Protein AF-A0AAT9INU2-F1 (afdb_monomer_lite)

Secondary structure (DSSP, 8-state):
--HHHHHHHH---S-HHHHHHHHHHHHHHHHHHHHHHHHHHHHH--S-HHHHHHHHHHHHHHHHHHHHHHHHHHHHHHHHGGG---HHHHHHHHHHHHHHHHHHHHHHHHTTS--S-HHHHHHHHHHHHHHHHHHHHHHHHHHHHHHHHHHHHHTSPPHHHHHHHHHHHT-

pLDDT: mean 75.11, std 10.8, range [40.03, 87.06]

Structure (mmCIF, N/CA/C/O backbone):
data_AF-A0AAT9INU2-F1
#
_entry.id   AF-A0AAT9INU2-F1
#
loop_
_atom_site.group_PDB
_atom_site.id
_atom_site.type_symbol
_atom_site.label_atom_id
_atom_site.label_alt_id
_atom_site.label_comp_id
_atom_site.label_asym_id
_atom_site.label_entity_id
_atom_site.label_seq_id
_atom_site.pdbx_PDB_ins_code
_atom_site.Cartn_x
_atom_site.Cartn_y
_atom_site.Cartn_z
_atom_site.occupancy
_atom_site.B_iso_or_equiv
_atom_site.auth_seq_id
_atom_site.auth_comp_id
_atom_site.auth_asym_id
_atom_site.auth_atom_id
_atom_site.pdbx_PDB_model_num
ATOM 1 N N . MET A 1 1 ? -31.375 -2.899 27.839 1.00 45.22 1 MET A N 1
ATOM 2 C CA . MET A 1 1 ? -30.135 -2.956 27.042 1.00 45.22 1 MET A CA 1
ATOM 3 C C . MET A 1 1 ? -28.969 -3.103 27.989 1.00 45.22 1 MET A C 1
ATOM 5 O O . MET A 1 1 ? -28.742 -2.225 28.812 1.00 45.22 1 MET A O 1
ATOM 9 N N . THR A 1 2 ? -28.317 -4.258 27.966 1.00 42.72 2 THR A N 1
ATOM 10 C CA . THR A 1 2 ? -27.171 -4.527 28.845 1.00 42.72 2 THR A CA 1
ATOM 11 C C . THR A 1 2 ? -25.899 -3.999 28.183 1.00 42.72 2 THR A C 1
ATOM 13 O O . THR A 1 2 ? -25.823 -3.961 26.959 1.00 42.72 2 THR A O 1
ATOM 16 N N . VAL A 1 3 ? -24.888 -3.610 28.964 1.00 51.03 3 VAL A N 1
ATOM 17 C CA . VAL A 1 3 ? -23.588 -3.083 28.480 1.00 51.03 3 VAL A CA 1
ATOM 18 C C . VAL A 1 3 ? -22.959 -3.962 27.375 1.00 51.03 3 VAL A C 1
ATOM 20 O O . VAL A 1 3 ? -22.313 -3.460 26.461 1.00 51.03 3 VAL A O 1
ATOM 23 N N . LYS A 1 4 ? -23.256 -5.271 27.371 1.00 43.00 4 LYS A N 1
ATOM 24 C CA . LYS A 1 4 ? -22.864 -6.225 26.319 1.00 43.00 4 LYS A CA 1
ATOM 25 C C . LYS A 1 4 ? -23.464 -5.949 24.931 1.00 43.00 4 LYS A C 1
ATOM 27 O O . LYS A 1 4 ? -22.824 -6.278 23.936 1.00 43.00 4 LYS A O 1
ATOM 32 N N . GLU A 1 5 ? -24.663 -5.378 24.837 1.00 40.03 5 GLU A N 1
ATOM 33 C CA . GLU A 1 5 ? -25.301 -5.031 23.555 1.00 40.03 5 GLU A CA 1
ATOM 34 C C . GLU A 1 5 ? -24.727 -3.736 22.965 1.00 40.03 5 GLU A C 1
ATOM 36 O O . GLU A 1 5 ? -24.581 -3.630 21.748 1.00 40.03 5 GLU A O 1
ATOM 41 N N . GLN A 1 6 ? -24.305 -2.790 23.814 1.00 41.72 6 GLN A N 1
ATOM 42 C CA . GLN A 1 6 ? -23.546 -1.612 23.376 1.00 41.72 6 GLN A CA 1
ATOM 43 C C . GLN A 1 6 ? -22.148 -1.996 22.871 1.00 41.72 6 GLN A C 1
ATOM 45 O O . GLN A 1 6 ? -21.724 -1.492 21.833 1.00 41.72 6 GLN A O 1
ATOM 50 N N . ASP A 1 7 ? -21.475 -2.956 23.513 1.00 43.12 7 ASP A N 1
ATOM 51 C CA . ASP A 1 7 ? -20.195 -3.496 23.026 1.00 43.12 7 ASP A CA 1
ATOM 52 C C . ASP A 1 7 ? -20.332 -4.270 21.702 1.00 43.12 7 ASP A C 1
ATOM 54 O O . ASP A 1 7 ? -19.410 -4.278 20.878 1.00 43.12 7 ASP A O 1
ATOM 58 N N . ALA A 1 8 ? -21.481 -4.915 21.469 1.00 41.09 8 ALA A N 1
ATOM 59 C CA . ALA A 1 8 ? -21.780 -5.597 20.211 1.00 41.09 8 ALA A CA 1
ATOM 60 C C . ALA A 1 8 ? -22.065 -4.604 19.068 1.00 41.09 8 ALA A C 1
ATOM 62 O O . ALA A 1 8 ? -21.603 -4.822 17.947 1.00 41.09 8 ALA A O 1
ATOM 63 N N . ALA A 1 9 ? -22.743 -3.488 19.357 1.00 40.91 9 ALA A N 1
ATOM 64 C CA . ALA A 1 9 ? -22.966 -2.395 18.407 1.00 40.91 9 ALA A CA 1
ATOM 65 C C . ALA A 1 9 ? -21.696 -1.554 18.138 1.00 40.91 9 ALA A C 1
ATOM 67 O O . ALA A 1 9 ? -21.538 -1.002 17.049 1.00 40.91 9 ALA A O 1
ATOM 68 N N . ALA A 1 10 ? -20.754 -1.496 19.089 1.00 45.41 10 ALA A N 1
ATOM 69 C CA . ALA A 1 10 ? -19.491 -0.759 18.968 1.00 45.41 10 ALA A CA 1
ATOM 70 C C . ALA A 1 10 ? -18.432 -1.454 18.087 1.00 45.41 10 ALA A C 1
ATOM 72 O O . ALA A 1 10 ? -17.472 -0.816 17.640 1.00 45.41 10 ALA A O 1
ATOM 73 N N . ARG A 1 11 ? -18.601 -2.746 17.767 1.00 50.31 11 ARG A N 1
ATOM 74 C CA . ARG A 1 11 ? -17.781 -3.450 16.765 1.00 50.31 11 ARG A CA 1
ATOM 75 C C . ARG A 1 11 ? -18.281 -3.149 15.359 1.00 50.31 11 ARG A C 1
ATOM 77 O O . ARG A 1 11 ? -18.643 -4.049 14.608 1.00 50.31 11 ARG A O 1
ATOM 84 N N . THR A 1 12 ? -18.307 -1.875 14.986 1.00 47.19 12 THR A N 1
ATOM 85 C CA . THR A 1 12 ? -18.601 -1.513 13.603 1.00 47.19 12 THR A CA 1
ATOM 86 C C . THR A 1 12 ? -17.531 -2.134 12.698 1.00 47.19 12 THR A C 1
ATOM 88 O O . THR A 1 12 ? -16.334 -1.841 12.870 1.00 47.19 12 THR A O 1
ATOM 91 N N . PRO A 1 13 ? -17.935 -3.040 11.783 1.00 53.09 13 PRO A N 1
ATOM 92 C CA . PRO A 1 13 ? -17.018 -3.699 10.869 1.00 53.09 13 PRO A CA 1
ATOM 93 C C . PRO A 1 13 ? -16.311 -2.638 10.034 1.00 53.09 13 PRO A C 1
ATOM 95 O O . PRO A 1 13 ? -16.850 -1.553 9.824 1.00 53.09 13 PRO A O 1
ATOM 98 N N . PHE A 1 14 ? -15.098 -2.972 9.593 1.00 60.59 14 PHE A N 1
ATOM 99 C CA . PHE A 1 14 ? -14.223 -2.152 8.756 1.00 60.59 14 PHE A CA 1
ATOM 100 C C . PHE A 1 14 ? -15.032 -1.276 7.783 1.00 60.59 14 PHE A C 1
ATOM 102 O O . PHE A 1 14 ? -15.606 -1.777 6.811 1.00 60.59 14 PHE A O 1
ATOM 109 N N . ALA A 1 15 ? -15.171 0.009 8.122 1.00 68.06 15 ALA A N 1
ATOM 110 C CA . ALA A 1 15 ? -16.125 0.888 7.460 1.00 68.06 15 ALA A CA 1
ATOM 111 C C . ALA A 1 15 ? -15.571 1.319 6.099 1.00 68.06 15 ALA A C 1
ATOM 113 O O . ALA A 1 15 ? -14.358 1.332 5.894 1.00 68.06 15 ALA A O 1
ATOM 114 N N . PHE A 1 16 ? -16.445 1.738 5.180 1.00 69.06 16 PHE A N 1
ATOM 115 C CA . PHE A 1 16 ? -16.039 2.271 3.871 1.00 69.06 16 PHE A CA 1
ATOM 116 C C . PHE A 1 16 ? -14.948 3.349 3.995 1.00 69.06 16 PHE A C 1
ATOM 118 O O . PHE A 1 16 ? -13.981 3.365 3.246 1.00 69.06 16 PHE A O 1
ATOM 125 N N . ILE A 1 17 ? -15.049 4.191 5.024 1.00 74.94 17 ILE A N 1
ATOM 126 C CA . ILE A 1 17 ? -14.071 5.234 5.338 1.00 74.94 17 ILE A CA 1
ATOM 127 C C . ILE A 1 17 ? -12.682 4.657 5.657 1.00 74.94 17 ILE A C 1
ATOM 129 O O . ILE A 1 17 ? -11.679 5.225 5.229 1.00 74.94 17 ILE A O 1
ATOM 133 N N . ASP A 1 18 ? -12.607 3.544 6.390 1.00 75.06 18 ASP A N 1
ATOM 134 C CA . ASP A 1 18 ? -11.332 2.917 6.754 1.00 75.06 18 ASP A CA 1
ATOM 135 C C . ASP A 1 18 ? -10.647 2.309 5.522 1.00 75.06 18 ASP A C 1
ATOM 137 O O . ASP A 1 18 ? -9.424 2.399 5.390 1.00 75.06 18 ASP A O 1
ATOM 141 N N . VAL A 1 19 ? -11.437 1.746 4.597 1.00 78.44 19 VAL A N 1
ATOM 142 C CA . VAL A 1 19 ? -10.956 1.267 3.292 1.00 78.44 19 VAL A CA 1
ATOM 143 C C . VAL A 1 19 ? -10.408 2.434 2.484 1.00 78.44 19 VAL A C 1
ATOM 145 O O . VAL A 1 19 ? -9.276 2.370 2.027 1.00 78.44 19 VAL A O 1
ATOM 148 N N . THR A 1 20 ? -11.157 3.532 2.375 1.00 78.44 20 THR A N 1
ATOM 149 C CA . THR A 1 20 ? -10.740 4.715 1.615 1.00 78.44 20 THR A CA 1
ATOM 150 C C . THR A 1 20 ? -9.438 5.309 2.152 1.00 78.44 20 THR A C 1
ATOM 152 O O . THR A 1 20 ? -8.520 5.585 1.380 1.00 78.44 20 THR A O 1
ATOM 155 N N . VAL A 1 21 ? -9.310 5.454 3.478 1.00 81.94 21 VAL A N 1
ATOM 156 C CA . VAL A 1 21 ? -8.063 5.924 4.103 1.00 81.94 21 VAL A CA 1
ATOM 157 C C . VAL A 1 21 ? -6.919 4.959 3.808 1.00 81.94 21 VAL A C 1
ATOM 159 O O . VAL A 1 21 ? -5.840 5.410 3.429 1.00 81.94 21 VAL A O 1
ATOM 162 N N . HIS A 1 22 ? -7.140 3.651 3.938 1.00 81.56 22 HIS A N 1
ATOM 163 C CA . HIS A 1 22 ? -6.132 2.640 3.622 1.00 81.56 22 HIS A CA 1
ATOM 164 C C . HIS A 1 22 ? -5.692 2.703 2.150 1.00 81.56 22 HIS A C 1
ATOM 166 O O . HIS A 1 22 ? -4.504 2.838 1.885 1.00 81.56 22 HIS A O 1
ATOM 172 N N . THR A 1 23 ? -6.629 2.700 1.202 1.00 81.38 23 THR A N 1
ATOM 173 C CA . THR A 1 23 ? -6.370 2.781 -0.242 1.00 81.38 23 THR A CA 1
ATOM 174 C C . THR A 1 23 ? -5.559 4.032 -0.591 1.00 81.38 23 THR A C 1
ATOM 176 O O . THR A 1 23 ? -4.496 3.920 -1.199 1.00 81.38 23 THR A O 1
ATOM 179 N N . PHE A 1 24 ? -5.981 5.224 -0.156 1.00 82.75 24 PHE A N 1
ATOM 180 C CA . PHE A 1 24 ? -5.250 6.454 -0.485 1.00 82.75 24 PHE A CA 1
ATOM 181 C C . PHE A 1 24 ? -3.877 6.540 0.185 1.00 82.75 24 PHE A C 1
ATOM 183 O O . PHE A 1 24 ? -2.932 7.033 -0.425 1.00 82.75 24 PHE A O 1
ATOM 190 N N . THR A 1 25 ? -3.739 6.056 1.420 1.00 83.81 25 THR A N 1
ATOM 191 C CA . THR A 1 25 ? -2.443 6.076 2.119 1.00 83.81 25 THR A CA 1
ATOM 192 C C . THR A 1 25 ? -1.465 5.070 1.530 1.00 83.81 25 THR A C 1
ATOM 194 O O . THR A 1 25 ? -0.302 5.409 1.325 1.00 83.81 25 THR A O 1
ATOM 197 N N . THR A 1 26 ? -1.925 3.866 1.195 1.00 82.62 26 THR A N 1
ATOM 198 C CA . THR A 1 26 ? -1.105 2.859 0.518 1.00 82.62 26 THR A CA 1
ATOM 199 C C . THR A 1 26 ? -0.671 3.346 -0.861 1.00 82.62 26 THR A C 1
ATOM 201 O O . THR A 1 26 ? 0.515 3.255 -1.174 1.00 82.62 26 THR A O 1
ATOM 204 N N . TRP A 1 27 ? -1.575 3.945 -1.643 1.00 85.06 27 TRP A N 1
ATOM 205 C CA . TRP A 1 27 ? -1.215 4.549 -2.928 1.00 85.06 27 TRP A CA 1
ATOM 206 C C . TRP A 1 27 ? -0.240 5.724 -2.776 1.00 85.06 27 TRP A C 1
ATOM 208 O O . TRP A 1 27 ? 0.741 5.799 -3.512 1.00 85.06 27 TRP A O 1
ATOM 218 N N . GLY A 1 28 ? -0.463 6.615 -1.806 1.00 82.94 28 GLY A N 1
ATOM 219 C CA . GLY A 1 28 ? 0.420 7.755 -1.554 1.00 82.94 28 GLY A CA 1
ATOM 220 C C . GLY A 1 28 ? 1.840 7.330 -1.170 1.00 82.94 28 GLY A C 1
ATOM 221 O O . GLY A 1 28 ? 2.807 7.885 -1.687 1.00 82.94 28 GLY A O 1
ATOM 222 N N . LEU A 1 29 ? 1.979 6.303 -0.325 1.00 84.31 29 LEU A N 1
ATOM 223 C CA . LEU A 1 29 ? 3.283 5.739 0.043 1.00 84.31 29 LEU A CA 1
ATOM 224 C C . LEU A 1 29 ? 3.975 5.068 -1.145 1.00 84.31 29 LEU A C 1
ATOM 226 O O . LEU A 1 29 ? 5.168 5.279 -1.358 1.00 84.31 29 LEU A O 1
ATOM 230 N N . PHE A 1 30 ? 3.222 4.309 -1.941 1.00 82.06 30 PHE A N 1
ATOM 231 C CA . PHE A 1 30 ? 3.748 3.680 -3.148 1.00 82.06 30 PHE A CA 1
ATOM 232 C C . PHE A 1 30 ? 4.220 4.726 -4.165 1.00 82.06 30 PHE A C 1
ATOM 234 O O . PHE A 1 30 ? 5.311 4.619 -4.719 1.00 82.06 30 PHE A O 1
ATOM 241 N N . SER A 1 31 ? 3.429 5.784 -4.348 1.00 83.44 31 SER A N 1
ATOM 242 C CA . SER A 1 31 ? 3.747 6.903 -5.235 1.00 83.44 31 SER A CA 1
ATOM 243 C C . SER A 1 31 ? 4.996 7.648 -4.774 1.00 83.44 31 SER A C 1
ATOM 245 O O . SER A 1 31 ? 5.860 7.946 -5.592 1.00 83.44 31 SER A O 1
ATOM 247 N N . ALA A 1 32 ? 5.139 7.899 -3.470 1.00 83.62 32 ALA A N 1
ATOM 248 C CA . ALA A 1 32 ? 6.339 8.522 -2.917 1.00 83.62 32 ALA A CA 1
ATOM 249 C C . ALA A 1 32 ? 7.590 7.664 -3.165 1.00 83.62 32 ALA A C 1
ATOM 251 O O . ALA A 1 32 ? 8.605 8.184 -3.623 1.00 83.62 32 ALA A O 1
ATOM 252 N N . ALA A 1 33 ? 7.508 6.350 -2.928 1.00 82.88 33 ALA A N 1
ATOM 253 C CA . ALA A 1 33 ? 8.612 5.432 -3.201 1.00 82.88 33 ALA A CA 1
ATOM 254 C C . ALA A 1 33 ? 8.983 5.403 -4.695 1.00 82.88 33 ALA A C 1
ATOM 256 O O . ALA A 1 33 ? 10.164 5.476 -5.036 1.00 82.88 33 ALA A O 1
ATOM 257 N N . ALA A 1 34 ? 7.984 5.366 -5.583 1.00 82.25 34 ALA A N 1
ATOM 258 C CA . ALA A 1 34 ? 8.192 5.395 -7.028 1.00 82.25 34 ALA A CA 1
ATOM 259 C C . ALA A 1 34 ? 8.839 6.709 -7.494 1.00 82.25 34 ALA A C 1
ATOM 261 O O . ALA A 1 34 ? 9.785 6.677 -8.276 1.00 82.25 34 ALA A O 1
ATOM 262 N N . VAL A 1 35 ? 8.376 7.859 -6.993 1.00 82.00 35 VAL A N 1
ATOM 263 C CA . VAL A 1 35 ? 8.944 9.175 -7.329 1.00 82.00 35 VAL A CA 1
ATOM 264 C C . VAL A 1 35 ? 10.388 9.296 -6.846 1.00 82.00 35 VAL A C 1
ATOM 266 O O . VAL A 1 35 ? 11.222 9.804 -7.589 1.00 82.00 35 VAL A O 1
ATOM 269 N N . ILE A 1 36 ? 10.710 8.804 -5.644 1.00 84.50 36 ILE A N 1
ATOM 270 C CA . ILE A 1 36 ? 12.091 8.801 -5.135 1.00 84.50 36 ILE A CA 1
ATOM 271 C C . ILE A 1 36 ? 12.989 7.959 -6.046 1.00 84.50 36 ILE A C 1
ATOM 273 O O . ILE A 1 36 ? 14.039 8.437 -6.468 1.00 84.50 36 ILE A O 1
ATOM 277 N N . TYR A 1 37 ? 12.568 6.736 -6.382 1.00 81.62 37 TYR A N 1
ATOM 278 C CA . TYR A 1 37 ? 13.337 5.849 -7.256 1.00 81.62 37 TYR A CA 1
ATOM 279 C C . TYR A 1 37 ? 13.578 6.476 -8.637 1.00 81.62 37 TYR A C 1
ATOM 281 O O . TYR A 1 37 ? 14.723 6.614 -9.064 1.00 81.62 37 TYR A O 1
ATOM 289 N N . TRP A 1 38 ? 12.514 6.932 -9.303 1.00 81.56 38 TRP A N 1
ATOM 290 C CA . TRP A 1 38 ? 12.622 7.551 -10.624 1.00 81.56 38 TRP A CA 1
ATOM 291 C C . TRP A 1 38 ? 13.369 8.887 -10.598 1.00 81.56 38 TRP A C 1
ATOM 293 O O . TRP A 1 38 ? 14.039 9.217 -11.570 1.00 81.56 38 TRP A O 1
ATOM 303 N N . GLY A 1 39 ? 13.303 9.643 -9.500 1.00 79.81 39 GLY A N 1
ATOM 304 C CA . GLY A 1 39 ? 14.084 10.867 -9.319 1.00 79.81 39 GLY A CA 1
ATOM 305 C C . GLY A 1 39 ? 15.589 10.603 -9.240 1.00 79.81 39 GLY A C 1
ATOM 306 O O . GLY A 1 39 ? 16.375 11.347 -9.828 1.00 79.81 39 GLY A O 1
ATOM 307 N N . VAL A 1 40 ? 15.996 9.520 -8.569 1.00 83.00 40 VAL A N 1
ATOM 308 C CA . VAL A 1 40 ? 17.399 9.071 -8.546 1.00 83.00 40 VAL A CA 1
ATOM 309 C C . VAL A 1 40 ? 17.835 8.603 -9.934 1.00 83.00 40 VAL A C 1
ATOM 311 O O . VAL A 1 40 ? 18.889 9.022 -10.403 1.00 83.00 40 VAL A O 1
ATOM 314 N N . GLU A 1 41 ? 17.006 7.814 -10.617 1.00 78.50 41 GLU A N 1
ATOM 315 C CA . GLU A 1 41 ? 17.301 7.298 -11.961 1.00 78.50 41 GLU A CA 1
ATOM 316 C C . GLU A 1 41 ? 17.400 8.419 -13.014 1.00 78.50 41 GLU A C 1
ATOM 318 O O . GLU A 1 41 ? 18.299 8.438 -13.849 1.00 78.50 41 GLU A O 1
ATOM 323 N N . LEU A 1 42 ? 16.523 9.425 -12.942 1.00 78.56 42 LEU A N 1
ATOM 324 C CA . LEU A 1 42 ? 16.610 10.632 -13.774 1.00 78.56 42 LEU A CA 1
ATOM 325 C C . LEU A 1 42 ? 17.909 11.410 -13.538 1.00 78.56 42 LEU A C 1
ATOM 327 O O . LEU A 1 42 ? 18.416 12.042 -14.458 1.00 78.56 42 LEU A O 1
ATOM 331 N N . SER A 1 43 ? 18.427 11.381 -12.309 1.00 78.62 43 SER A N 1
ATOM 332 C CA . SER A 1 43 ? 19.657 12.087 -11.935 1.00 78.62 43 SER A CA 1
ATOM 333 C C . SER A 1 43 ? 20.923 11.331 -12.350 1.00 78.62 43 SER A C 1
ATOM 335 O O . SER A 1 43 ? 21.990 11.938 -12.428 1.00 78.62 43 SER A O 1
ATOM 337 N N . SER A 1 44 ? 20.826 10.019 -12.589 1.00 77.81 44 SER A N 1
ATOM 338 C CA . SER A 1 44 ? 21.951 9.163 -12.980 1.00 77.81 44 SER A CA 1
ATOM 339 C C . SER A 1 44 ? 22.073 8.967 -14.495 1.00 77.81 44 SER A C 1
ATOM 341 O O . SER A 1 44 ? 23.160 8.639 -14.974 1.00 77.81 44 SER A O 1
ATOM 343 N N . GLN A 1 45 ? 20.996 9.169 -15.261 1.00 72.25 45 GLN A N 1
ATOM 344 C CA . GLN A 1 45 ? 20.998 8.970 -16.710 1.00 72.25 45 GLN A CA 1
ATOM 345 C C . GLN A 1 45 ? 21.472 10.203 -17.495 1.00 72.25 45 GLN A C 1
ATOM 347 O O . GLN A 1 45 ? 21.102 11.339 -17.217 1.00 72.25 45 GLN A O 1
ATOM 352 N N . SER A 1 46 ? 22.246 9.958 -18.555 1.00 63.56 46 SER A N 1
ATOM 353 C CA . SER A 1 46 ? 22.676 10.953 -19.553 1.00 63.56 46 SER A CA 1
ATOM 354 C C . SER A 1 46 ? 21.767 11.016 -20.795 1.00 63.56 46 SER A C 1
ATOM 356 O O . SER A 1 46 ? 22.045 11.764 -21.733 1.00 63.56 46 SER A O 1
ATOM 358 N N . GLY A 1 47 ? 20.694 10.217 -20.824 1.00 64.06 47 GLY A N 1
ATOM 359 C CA . GLY A 1 47 ? 19.735 10.126 -21.928 1.00 64.06 47 GLY A CA 1
ATOM 360 C C . GLY A 1 47 ? 18.586 11.145 -21.856 1.00 64.06 47 GLY A C 1
ATOM 361 O O . GLY A 1 47 ? 18.443 11.871 -20.872 1.00 64.06 47 GLY A O 1
ATOM 362 N N . PRO A 1 48 ? 17.739 11.219 -22.900 1.00 64.19 48 PRO A N 1
ATOM 363 C CA . PRO A 1 48 ? 16.634 12.170 -22.950 1.00 64.19 48 PRO A CA 1
ATOM 364 C C . PRO A 1 48 ? 15.568 11.866 -21.876 1.00 64.19 48 PRO A C 1
ATOM 366 O O . PRO A 1 48 ? 15.062 10.744 -21.809 1.00 64.19 48 PRO A O 1
ATOM 369 N N . PRO A 1 49 ? 15.147 12.866 -21.077 1.00 73.75 49 PRO A N 1
ATOM 370 C CA . PRO A 1 49 ? 14.303 12.662 -19.893 1.00 73.75 49 PRO A CA 1
ATOM 371 C C . PRO A 1 49 ? 12.864 12.217 -20.206 1.00 73.75 49 PRO A C 1
ATOM 373 O O . PRO A 1 49 ? 12.144 11.776 -19.312 1.00 73.75 49 PRO A O 1
ATOM 376 N N . SER A 1 50 ? 12.416 12.320 -21.461 1.00 77.12 50 SER A N 1
ATOM 377 C CA . SER A 1 50 ? 11.025 12.074 -21.864 1.00 77.12 50 SER A CA 1
ATOM 378 C C . SER A 1 50 ? 10.564 10.629 -21.646 1.00 77.12 50 SER A C 1
ATOM 380 O O . SER A 1 50 ? 9.431 10.414 -21.216 1.00 77.12 50 SER A O 1
ATOM 382 N N . LEU A 1 51 ? 11.428 9.640 -21.892 1.00 73.75 51 LEU A N 1
ATOM 383 C CA . LEU A 1 51 ? 11.094 8.223 -21.712 1.00 73.75 51 LEU A CA 1
ATOM 384 C C . LEU A 1 51 ? 10.965 7.867 -20.225 1.00 73.75 51 LEU A C 1
ATOM 386 O O . LEU A 1 51 ? 10.002 7.224 -19.815 1.00 73.75 51 LEU A O 1
ATOM 390 N N . THR A 1 52 ? 11.873 8.369 -19.395 1.00 73.19 52 THR A N 1
ATOM 391 C CA . THR A 1 52 ? 11.863 8.157 -17.943 1.00 73.19 52 THR A CA 1
ATOM 392 C C . THR A 1 52 ? 10.664 8.848 -17.276 1.00 73.19 52 THR A C 1
ATOM 394 O O . THR A 1 52 ? 9.998 8.272 -16.411 1.00 73.19 52 THR A O 1
ATOM 397 N N . VAL A 1 53 ? 10.297 10.052 -17.733 1.00 77.25 53 VAL A N 1
ATOM 398 C CA . VAL A 1 53 ? 9.065 10.745 -17.304 1.00 77.25 53 VAL A CA 1
ATOM 399 C C . VAL A 1 53 ? 7.802 9.978 -17.724 1.00 77.25 53 VAL A C 1
ATOM 401 O O . VAL A 1 53 ? 6.845 9.880 -16.952 1.00 77.25 53 VAL A O 1
ATOM 404 N N . PHE A 1 54 ? 7.789 9.378 -18.916 1.00 77.62 54 PHE A N 1
ATOM 405 C CA . PHE A 1 54 ? 6.672 8.546 -19.363 1.00 77.62 54 PHE A CA 1
ATOM 406 C C . PHE A 1 54 ? 6.520 7.272 -18.513 1.00 77.62 54 PHE A C 1
ATOM 408 O O . PHE A 1 54 ? 5.424 6.988 -18.024 1.00 77.62 54 PHE A O 1
ATOM 415 N N . ILE A 1 55 ? 7.610 6.536 -18.269 1.00 75.81 55 ILE A N 1
ATOM 416 C CA . ILE A 1 55 ? 7.574 5.294 -17.478 1.00 75.81 55 ILE A CA 1
ATOM 417 C C . ILE A 1 55 ? 7.214 5.580 -16.012 1.00 75.81 55 ILE A C 1
ATOM 419 O O . ILE A 1 55 ? 6.402 4.859 -15.424 1.00 75.81 55 ILE A O 1
ATOM 423 N N . SER A 1 56 ? 7.743 6.653 -15.419 1.00 75.81 56 SER A N 1
ATOM 424 C CA . SER A 1 56 ? 7.373 7.063 -14.055 1.00 75.81 56 SER A CA 1
ATOM 425 C C . SER A 1 56 ? 5.886 7.419 -13.943 1.00 75.81 56 SER A C 1
ATOM 427 O O . SER A 1 56 ? 5.211 6.952 -13.024 1.00 75.81 56 SER A O 1
ATOM 429 N N . SER A 1 57 ? 5.334 8.138 -14.924 1.00 76.56 57 SER A N 1
ATOM 430 C CA . SER A 1 57 ? 3.896 8.443 -14.988 1.00 76.56 57 SER A CA 1
ATOM 431 C C . SER A 1 57 ? 3.046 7.175 -15.118 1.00 76.56 57 SER A C 1
ATOM 433 O O . SER A 1 57 ? 2.058 7.006 -14.399 1.00 76.56 57 SER A O 1
ATOM 435 N N . LEU A 1 58 ? 3.458 6.237 -15.977 1.00 77.00 58 LEU A N 1
ATOM 436 C CA . LEU A 1 58 ? 2.792 4.943 -16.134 1.00 77.00 58 LEU A CA 1
ATOM 437 C C . LEU A 1 58 ? 2.840 4.118 -14.837 1.00 77.00 58 LEU A C 1
ATOM 439 O O . LEU A 1 58 ? 1.849 3.483 -14.472 1.00 77.00 58 LEU A O 1
ATOM 443 N N . THR A 1 59 ? 3.951 4.176 -14.098 1.00 77.81 59 THR A N 1
ATOM 444 C CA . THR A 1 59 ? 4.112 3.510 -12.792 1.00 77.81 59 THR A CA 1
ATOM 445 C C . THR A 1 59 ? 3.109 4.052 -11.766 1.00 77.81 59 THR A C 1
ATOM 447 O O . T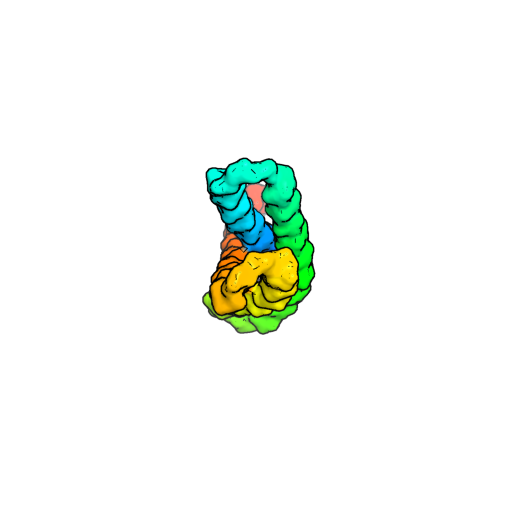HR A 1 59 ? 2.483 3.292 -11.025 1.00 77.81 59 THR A O 1
ATOM 450 N N . LEU A 1 60 ? 2.883 5.369 -11.749 1.00 79.25 60 LEU A N 1
ATOM 451 C CA . LEU A 1 60 ? 1.907 5.996 -10.852 1.00 79.25 60 LEU A CA 1
ATOM 452 C C . LEU A 1 60 ? 0.467 5.588 -11.190 1.00 79.25 60 LEU A C 1
ATOM 454 O O . LEU A 1 60 ? -0.293 5.227 -10.289 1.00 79.25 60 LEU A O 1
ATOM 458 N N . VAL A 1 61 ? 0.103 5.579 -12.474 1.00 77.75 61 VAL A N 1
ATOM 459 C CA . VAL A 1 61 ? -1.247 5.193 -12.925 1.00 77.75 61 VAL A CA 1
ATOM 460 C C . VAL A 1 61 ? -1.522 3.712 -12.664 1.00 77.75 61 VAL A C 1
ATOM 462 O O . VAL A 1 61 ? -2.578 3.357 -12.139 1.00 77.75 61 VAL A O 1
ATOM 465 N N . THR A 1 62 ? -0.564 2.841 -12.981 1.00 73.44 62 THR A N 1
ATOM 466 C CA . THR A 1 62 ? -0.687 1.399 -12.726 1.00 73.44 62 THR A CA 1
ATOM 467 C C . THR A 1 62 ? -0.781 1.109 -11.231 1.00 73.44 62 THR A C 1
ATOM 469 O O . THR A 1 62 ? -1.674 0.371 -10.823 1.00 73.44 62 THR A O 1
ATOM 472 N N . SER A 1 63 ? 0.033 1.754 -10.387 1.00 77.31 63 SER A N 1
ATOM 473 C CA . SER A 1 63 ? -0.086 1.601 -8.930 1.00 77.31 63 SER A CA 1
ATOM 474 C C . SER A 1 63 ? -1.456 2.031 -8.395 1.00 77.31 63 SER A C 1
ATOM 476 O O . SER A 1 63 ? -2.024 1.338 -7.551 1.00 77.31 63 SER A O 1
ATOM 478 N N . LEU A 1 64 ? -2.037 3.115 -8.924 1.00 75.94 64 LEU A N 1
ATOM 479 C CA . LEU A 1 64 ? -3.383 3.552 -8.557 1.00 75.94 64 LEU A CA 1
ATOM 480 C C . LEU A 1 64 ? -4.427 2.491 -8.919 1.00 75.94 64 LEU A C 1
ATOM 482 O O . LEU A 1 64 ? -5.240 2.122 -8.072 1.00 75.94 64 LEU A O 1
ATOM 486 N N . ALA A 1 65 ? -4.381 1.972 -10.148 1.00 75.88 65 ALA A N 1
ATOM 487 C CA . ALA A 1 65 ? -5.301 0.934 -10.609 1.00 75.88 65 ALA A CA 1
ATOM 488 C C . ALA A 1 65 ? -5.219 -0.328 -9.733 1.00 75.88 65 ALA A C 1
ATOM 490 O O . ALA A 1 65 ? -6.243 -0.893 -9.350 1.00 75.88 65 ALA A O 1
ATOM 491 N N . LEU A 1 66 ? -4.009 -0.733 -9.347 1.00 71.69 66 LEU A N 1
ATOM 492 C CA . LEU A 1 66 ? -3.779 -1.910 -8.510 1.00 71.69 66 LEU A CA 1
ATOM 493 C C . LEU A 1 66 ? -4.301 -1.731 -7.088 1.00 71.69 66 LEU A C 1
ATOM 495 O O . LEU A 1 66 ? -4.924 -2.642 -6.547 1.00 71.69 66 LEU A O 1
ATOM 499 N N . VAL A 1 67 ? -4.100 -0.558 -6.488 1.00 79.38 67 VAL A N 1
ATOM 500 C CA . VAL A 1 67 ? -4.620 -0.271 -5.145 1.00 79.38 67 VAL A CA 1
ATOM 501 C C . VAL A 1 67 ? -6.155 -0.192 -5.167 1.00 79.38 67 VAL A C 1
ATOM 503 O O . VAL A 1 67 ? -6.809 -0.629 -4.218 1.00 79.38 67 VAL A O 1
ATOM 506 N N . TRP A 1 68 ? -6.746 0.282 -6.269 1.00 76.19 68 TRP A N 1
ATOM 507 C CA . TRP A 1 68 ? -8.195 0.248 -6.489 1.00 76.19 68 TRP A CA 1
ATOM 508 C C . TRP A 1 68 ? -8.745 -1.178 -6.595 1.00 76.19 68 TRP A C 1
ATOM 510 O O . TRP A 1 68 ? -9.720 -1.501 -5.918 1.00 76.19 68 TRP A O 1
ATOM 520 N N . VAL A 1 69 ? -8.103 -2.058 -7.367 1.00 77.88 69 VAL A N 1
ATOM 521 C CA . VAL A 1 69 ? -8.485 -3.484 -7.453 1.00 77.88 69 VAL A CA 1
ATOM 522 C C . VAL A 1 69 ? -8.201 -4.228 -6.139 1.00 77.88 69 VAL A C 1
ATOM 524 O O . VAL A 1 69 ? -8.914 -5.164 -5.780 1.00 77.88 69 VAL A O 1
ATOM 527 N N . GLY A 1 70 ? -7.204 -3.782 -5.374 1.00 74.25 70 GLY A N 1
ATOM 528 C CA . GLY A 1 70 ? -6.898 -4.278 -4.032 1.00 74.25 70 GLY A CA 1
ATOM 529 C C . GLY A 1 70 ? -7.898 -3.839 -2.957 1.00 74.25 70 GLY A C 1
ATOM 530 O O . GLY A 1 70 ? -7.973 -4.466 -1.902 1.00 74.25 70 GLY A O 1
ATOM 531 N N . SER A 1 71 ? -8.702 -2.803 -3.210 1.00 80.19 71 SER A N 1
ATOM 532 C CA . SER A 1 71 ? -9.663 -2.253 -2.245 1.00 80.19 71 SER A CA 1
ATOM 533 C C . SER A 1 71 ? -10.755 -3.261 -1.823 1.00 80.19 71 SER A C 1
ATOM 535 O O . SER A 1 71 ? -10.944 -3.457 -0.617 1.00 80.19 71 SER A O 1
ATOM 537 N N . PRO A 1 72 ? -11.402 -4.011 -2.743 1.00 80.56 72 PRO A N 1
ATOM 538 C CA . PRO A 1 72 ? -12.287 -5.123 -2.384 1.00 80.56 72 PRO A CA 1
ATOM 539 C C . PRO A 1 72 ? -11.617 -6.206 -1.523 1.00 80.56 72 PRO A C 1
ATOM 541 O O . PRO A 1 72 ? -12.218 -6.690 -0.562 1.00 80.56 72 PRO A O 1
ATOM 544 N N . LEU A 1 73 ? -10.366 -6.568 -1.833 1.00 81.12 73 LEU A N 1
ATOM 545 C CA . LEU A 1 73 ? -9.595 -7.564 -1.074 1.00 81.12 73 LEU A CA 1
ATOM 546 C C . LEU A 1 73 ? -9.289 -7.067 0.344 1.00 81.12 73 LEU A C 1
ATOM 548 O O . LEU A 1 73 ? -9.485 -7.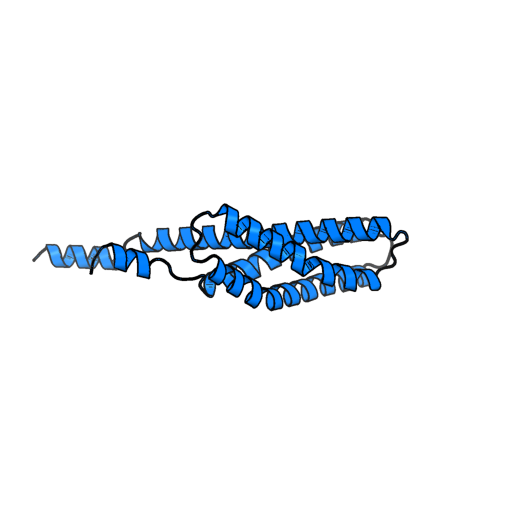797 1.317 1.00 81.12 73 LEU A O 1
ATOM 552 N N . ALA A 1 74 ? -8.871 -5.807 0.471 1.00 80.00 74 ALA A N 1
ATOM 553 C CA . ALA A 1 74 ? -8.648 -5.138 1.748 1.00 80.00 74 ALA A CA 1
ATOM 554 C C . ALA A 1 74 ? -9.930 -5.068 2.593 1.00 80.00 74 ALA A C 1
ATOM 556 O O . ALA A 1 74 ? -9.893 -5.287 3.808 1.00 80.00 74 ALA A O 1
ATOM 557 N N . TRP A 1 75 ? -11.073 -4.802 1.958 1.00 81.69 75 TRP A N 1
ATOM 558 C CA . TRP A 1 75 ? -12.371 -4.804 2.626 1.00 81.69 75 TRP A CA 1
ATOM 559 C C . TRP A 1 75 ? -12.752 -6.197 3.144 1.00 81.69 75 TRP A C 1
ATOM 561 O O . TRP A 1 75 ? -13.105 -6.343 4.319 1.00 81.69 75 TRP A O 1
ATOM 571 N N . LEU A 1 76 ? -12.614 -7.229 2.306 1.00 84.44 76 LEU A N 1
ATOM 572 C CA . LEU A 1 76 ? -12.915 -8.614 2.675 1.00 84.44 76 LEU A CA 1
ATOM 573 C C . LEU A 1 76 ? -12.010 -9.100 3.816 1.00 84.44 76 LEU A C 1
ATOM 575 O O . LEU A 1 76 ? -12.497 -9.656 4.802 1.00 84.44 76 LEU A O 1
ATOM 579 N N . LEU A 1 77 ? -10.706 -8.819 3.733 1.00 82.31 77 LEU A N 1
ATOM 580 C CA . LEU A 1 77 ? -9.748 -9.141 4.790 1.00 82.31 77 LEU A CA 1
ATOM 581 C C . LEU A 1 77 ? -10.087 -8.411 6.098 1.00 82.31 77 LEU A C 1
ATOM 583 O O . LEU A 1 77 ? -10.033 -9.002 7.178 1.00 82.31 77 LEU A O 1
ATOM 587 N N . GLY A 1 78 ? -10.503 -7.146 6.007 1.00 77.06 78 GLY A N 1
ATOM 588 C CA . GLY A 1 78 ? -10.995 -6.372 7.143 1.00 77.06 78 GLY A CA 1
ATOM 589 C C . GLY A 1 78 ? -12.214 -7.005 7.821 1.00 77.06 78 GLY A C 1
ATOM 590 O O . GLY A 1 78 ? -12.280 -7.004 9.052 1.00 77.06 78 GLY A O 1
ATOM 591 N N . ARG A 1 79 ? -13.140 -7.589 7.047 1.00 81.19 79 ARG A N 1
ATOM 592 C CA . ARG A 1 79 ? -14.279 -8.356 7.581 1.00 81.19 79 ARG A CA 1
ATOM 593 C C . ARG A 1 79 ? -13.860 -9.672 8.221 1.00 81.19 79 ARG A C 1
ATOM 595 O O . ARG A 1 79 ? -14.348 -9.988 9.299 1.00 81.19 79 ARG A O 1
ATOM 602 N N . ILE A 1 80 ? -12.955 -10.429 7.606 1.00 84.06 80 ILE A N 1
ATOM 603 C CA . ILE A 1 80 ? -12.473 -11.700 8.175 1.00 84.06 80 ILE A CA 1
ATOM 604 C C . ILE A 1 80 ? -11.820 -11.456 9.543 1.00 84.06 80 ILE A C 1
ATOM 606 O O . ILE A 1 80 ? -12.060 -12.185 10.505 1.00 84.06 80 ILE A O 1
ATOM 610 N N . LEU A 1 81 ? -11.047 -10.376 9.659 1.00 81.44 81 LEU A N 1
ATOM 611 C CA . LEU A 1 81 ? -10.339 -10.016 10.885 1.00 81.44 81 LEU A CA 1
ATOM 612 C C . LEU A 1 81 ? -11.195 -9.240 11.900 1.00 81.44 81 LEU A C 1
ATOM 614 O O . LEU A 1 81 ? -10.663 -8.795 12.918 1.00 81.44 81 LEU A O 1
ATOM 618 N N . GLN A 1 82 ? -12.505 -9.086 11.679 1.00 78.00 82 GLN A N 1
ATOM 619 C CA . GLN A 1 82 ? -13.383 -8.288 12.550 1.00 78.00 82 GLN A CA 1
ATOM 620 C C . GLN A 1 82 ? -13.424 -8.780 14.007 1.00 78.00 82 GLN A C 1
ATOM 622 O O . GLN A 1 82 ? -13.605 -7.990 14.930 1.00 78.00 82 GLN A O 1
ATOM 627 N N . ASN A 1 83 ? -13.207 -10.080 14.224 1.00 76.00 83 ASN A N 1
ATOM 628 C CA . ASN A 1 83 ? -13.203 -10.692 15.554 1.00 76.00 83 ASN A CA 1
ATOM 629 C C . ASN A 1 83 ? -11.822 -10.667 16.231 1.00 76.00 83 ASN A C 1
ATOM 631 O O . ASN A 1 83 ? -11.693 -11.074 17.386 1.00 76.00 83 ASN A O 1
ATOM 635 N N . VAL A 1 84 ? -10.786 -10.187 15.538 1.00 78.75 84 VAL A N 1
ATOM 636 C CA . VAL A 1 84 ? -9.408 -10.175 16.033 1.00 78.75 84 VAL A CA 1
ATOM 637 C C . VAL A 1 84 ? -9.107 -8.838 16.706 1.00 78.75 84 VAL A C 1
ATOM 639 O O . VAL A 1 84 ? -8.985 -7.807 16.046 1.00 78.75 84 VAL A O 1
ATOM 642 N N . SER A 1 85 ? -8.923 -8.859 18.028 1.00 74.25 85 SER A N 1
ATOM 643 C 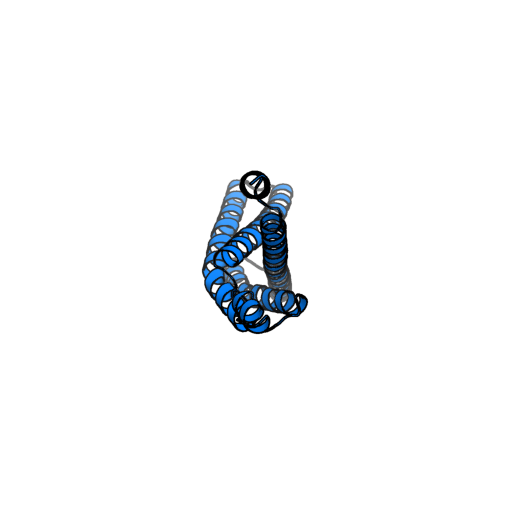CA . SER A 1 85 ? -8.624 -7.664 18.835 1.00 74.25 85 SER A CA 1
ATOM 644 C C . SER A 1 85 ? -7.167 -7.187 18.727 1.00 74.25 85 SER A C 1
ATOM 646 O O . SER A 1 85 ? -6.859 -6.024 18.997 1.00 74.25 85 SER A O 1
ATOM 648 N N . ARG A 1 86 ? -6.242 -8.069 18.327 1.00 79.75 86 ARG A N 1
ATOM 649 C CA . ARG A 1 86 ? -4.803 -7.772 18.264 1.00 79.75 86 ARG A CA 1
ATOM 650 C C . ARG A 1 86 ? -4.457 -6.963 17.013 1.00 79.75 86 ARG A C 1
ATOM 652 O O . ARG A 1 86 ? -4.460 -7.494 15.907 1.00 79.75 86 ARG A O 1
ATOM 659 N N . LYS A 1 87 ? -4.059 -5.697 17.192 1.00 77.12 87 LYS A N 1
ATOM 660 C CA . LYS A 1 87 ? -3.666 -4.784 16.096 1.00 77.12 87 LYS A CA 1
ATOM 661 C C . LYS A 1 87 ? -2.562 -5.355 15.201 1.00 77.12 87 LYS A C 1
ATOM 663 O O . LYS A 1 87 ? -2.672 -5.266 13.984 1.00 77.12 87 LYS A O 1
ATOM 668 N N . TRP A 1 88 ? -1.545 -5.990 15.787 1.00 75.00 88 TRP A N 1
ATOM 669 C CA . TRP A 1 88 ? -0.422 -6.579 15.047 1.00 75.00 88 TRP A CA 1
ATOM 670 C C . TRP A 1 88 ? -0.847 -7.642 14.030 1.00 75.00 88 TRP A C 1
ATOM 672 O O . TRP A 1 88 ? -0.250 -7.726 12.963 1.00 75.00 88 TRP A O 1
ATOM 682 N N . THR A 1 89 ? -1.915 -8.398 14.302 1.00 82.94 89 THR A N 1
ATOM 683 C CA . THR A 1 89 ? -2.444 -9.392 13.357 1.00 82.94 89 THR A CA 1
ATOM 684 C C . THR A 1 89 ? -3.034 -8.730 12.114 1.00 82.94 89 THR A C 1
ATOM 686 O O . THR A 1 89 ? -2.857 -9.236 11.013 1.00 82.94 89 THR A O 1
ATOM 689 N N . HIS A 1 90 ? -3.668 -7.560 12.261 1.00 80.88 90 HIS A N 1
ATOM 690 C CA . HIS A 1 90 ? -4.135 -6.772 11.116 1.00 80.88 90 HIS A CA 1
ATOM 691 C C . HIS A 1 90 ? -2.958 -6.229 10.305 1.00 80.88 90 HIS A C 1
ATOM 693 O O . HIS A 1 90 ? -2.968 -6.347 9.088 1.00 80.88 90 HIS A O 1
ATOM 699 N N . LEU A 1 91 ? -1.922 -5.688 10.958 1.00 83.56 91 LEU A N 1
ATOM 700 C CA . LEU A 1 91 ? -0.714 -5.228 10.259 1.00 83.56 91 LEU A CA 1
ATOM 701 C C . LEU A 1 91 ? -0.043 -6.364 9.475 1.00 83.56 91 LEU A C 1
ATOM 703 O O . LEU A 1 91 ? 0.248 -6.188 8.298 1.00 83.56 91 LEU A O 1
ATOM 707 N N . ALA A 1 92 ? 0.149 -7.528 10.100 1.00 84.12 92 ALA A N 1
ATOM 708 C CA . ALA A 1 92 ? 0.774 -8.684 9.463 1.00 84.12 92 ALA A CA 1
ATOM 709 C C . ALA A 1 92 ? -0.060 -9.228 8.293 1.00 84.12 92 ALA A C 1
ATOM 711 O O . ALA A 1 92 ? 0.489 -9.542 7.242 1.00 84.12 92 ALA A O 1
ATOM 712 N N . ALA A 1 93 ? -1.385 -9.299 8.444 1.00 85.56 93 ALA A N 1
ATOM 713 C CA . ALA A 1 93 ? -2.267 -9.779 7.387 1.00 85.56 93 ALA A CA 1
ATOM 714 C C . ALA A 1 93 ? -2.309 -8.823 6.184 1.00 85.56 93 ALA A C 1
ATOM 716 O O . ALA A 1 93 ? -2.244 -9.272 5.045 1.00 85.56 93 ALA A O 1
ATOM 717 N N . PHE A 1 94 ? -2.372 -7.510 6.425 1.00 83.94 94 PHE A N 1
ATOM 718 C CA . PHE A 1 94 ? -2.324 -6.510 5.355 1.00 83.94 94 PHE A CA 1
ATOM 719 C C . PHE A 1 94 ? -0.942 -6.428 4.700 1.00 83.94 94 PHE A C 1
ATOM 721 O O . PHE A 1 94 ? -0.857 -6.218 3.492 1.00 83.94 94 PHE A O 1
ATOM 728 N N . TRP A 1 95 ? 0.128 -6.645 5.470 1.00 87.06 95 TRP A N 1
ATOM 729 C CA . TRP A 1 95 ? 1.474 -6.797 4.927 1.00 87.06 95 TRP A CA 1
ATOM 730 C C . TRP A 1 95 ? 1.554 -7.996 3.982 1.00 87.06 95 TRP A C 1
ATOM 732 O O . TRP A 1 95 ? 1.938 -7.842 2.827 1.00 87.06 95 TRP A O 1
ATOM 742 N N . ALA A 1 96 ? 1.123 -9.172 4.445 1.00 86.94 96 ALA A N 1
ATOM 743 C CA . ALA A 1 96 ? 1.137 -10.398 3.657 1.00 86.94 96 ALA A CA 1
ATOM 744 C C . ALA A 1 96 ? 0.267 -10.284 2.397 1.00 86.94 96 ALA A C 1
ATOM 746 O O . ALA A 1 96 ? 0.705 -10.687 1.323 1.00 86.94 96 ALA A O 1
ATOM 747 N N . LEU A 1 97 ? -0.926 -9.688 2.511 1.00 86.25 97 LEU A N 1
ATOM 748 C CA . LEU A 1 97 ? -1.806 -9.436 1.371 1.00 86.25 97 LEU A CA 1
ATOM 749 C C . LEU A 1 97 ? -1.128 -8.528 0.339 1.00 86.25 97 LEU A C 1
ATOM 751 O O . LEU A 1 97 ? -1.120 -8.863 -0.842 1.00 86.25 97 LEU A O 1
ATOM 755 N N . GLY A 1 98 ? -0.539 -7.411 0.778 1.00 81.94 98 GLY A N 1
ATOM 756 C CA . GLY A 1 98 ? 0.158 -6.481 -0.109 1.00 81.94 98 GLY A CA 1
ATOM 757 C C . GLY A 1 98 ? 1.357 -7.126 -0.804 1.00 81.94 98 GLY A C 1
ATOM 758 O O . GLY A 1 98 ? 1.513 -6.976 -2.014 1.00 81.94 98 GLY A O 1
ATOM 759 N N . THR A 1 99 ? 2.158 -7.909 -0.076 1.00 84.00 99 THR A N 1
ATOM 760 C CA . THR A 1 99 ? 3.283 -8.659 -0.652 1.00 84.00 99 THR A CA 1
ATOM 761 C C . THR A 1 99 ? 2.793 -9.673 -1.684 1.00 84.00 99 THR A C 1
ATOM 763 O O . THR A 1 99 ? 3.249 -9.654 -2.824 1.00 84.00 99 THR A O 1
ATOM 766 N N . ALA A 1 100 ? 1.824 -10.518 -1.322 1.00 86.25 100 ALA A N 1
ATOM 767 C CA . ALA A 1 100 ? 1.319 -11.579 -2.191 1.00 86.25 100 ALA A CA 1
ATOM 768 C C . ALA A 1 100 ? 0.635 -11.035 -3.453 1.00 86.25 100 ALA A C 1
ATOM 770 O O . ALA A 1 100 ? 0.851 -11.565 -4.540 1.00 86.25 100 ALA A O 1
ATOM 771 N N . ALA A 1 101 ? -0.148 -9.961 -3.324 1.00 83.69 101 ALA A N 1
ATOM 772 C CA . ALA A 1 101 ? -0.808 -9.326 -4.459 1.00 83.69 101 ALA A CA 1
ATOM 773 C C . ALA A 1 101 ? 0.201 -8.703 -5.435 1.00 83.69 101 ALA A C 1
ATOM 775 O O . ALA A 1 101 ? -0.025 -8.731 -6.641 1.00 83.69 101 ALA A O 1
ATOM 776 N N . SER A 1 102 ? 1.323 -8.182 -4.929 1.00 81.06 102 SER A N 1
ATOM 777 C CA . SER A 1 102 ? 2.310 -7.458 -5.740 1.00 81.06 102 SER A CA 1
ATOM 778 C C . SER A 1 102 ? 3.211 -8.373 -6.568 1.00 81.06 102 SER A C 1
ATOM 780 O O . SER A 1 102 ? 3.624 -7.981 -7.655 1.00 81.06 102 SER A O 1
ATOM 782 N N . VAL A 1 103 ? 3.495 -9.597 -6.103 1.00 84.06 103 VAL A N 1
ATOM 783 C CA . VAL A 1 103 ? 4.373 -10.555 -6.806 1.00 84.06 103 VAL A CA 1
ATOM 784 C C . VAL A 1 103 ? 3.960 -10.808 -8.264 1.00 84.06 103 VAL A C 1
ATOM 786 O O . VAL A 1 103 ? 4.795 -10.573 -9.134 1.00 84.06 103 VAL A O 1
ATOM 789 N N . PRO A 1 104 ? 2.726 -11.246 -8.592 1.00 82.25 104 PRO A N 1
ATOM 790 C CA . PRO A 1 104 ? 2.353 -11.542 -9.978 1.00 82.25 104 PRO A CA 1
ATOM 791 C C . PRO A 1 104 ? 2.393 -10.302 -10.876 1.00 82.25 104 PRO A C 1
ATOM 793 O O . PRO A 1 104 ? 2.718 -10.408 -12.054 1.00 82.25 104 PRO A O 1
ATOM 796 N N . ILE A 1 105 ? 2.108 -9.124 -10.322 1.00 78.19 105 ILE A N 1
ATOM 797 C CA . ILE A 1 105 ? 2.114 -7.865 -11.070 1.00 78.19 105 ILE A CA 1
ATOM 798 C C . ILE A 1 105 ? 3.543 -7.437 -11.400 1.00 78.19 105 ILE A C 1
ATOM 800 O O . ILE A 1 105 ? 3.842 -7.108 -12.545 1.00 78.19 105 ILE A O 1
ATOM 804 N N . LEU A 1 106 ? 4.432 -7.479 -10.408 1.00 78.50 106 LEU A N 1
ATOM 805 C CA . LEU A 1 106 ? 5.853 -7.189 -10.588 1.00 78.50 106 LEU A CA 1
ATOM 806 C C . LEU A 1 106 ? 6.511 -8.213 -11.514 1.00 78.50 106 LEU A C 1
ATOM 808 O O . LEU A 1 106 ? 7.345 -7.849 -12.336 1.00 78.50 106 LEU A O 1
ATOM 812 N N . TRP A 1 107 ? 6.089 -9.475 -11.433 1.00 81.50 107 TRP A N 1
ATOM 813 C CA . TRP A 1 107 ? 6.531 -10.520 -12.347 1.00 81.50 107 TRP A CA 1
ATOM 814 C C . TRP A 1 107 ? 6.102 -10.237 -13.788 1.00 81.50 107 TRP A C 1
ATOM 816 O O . TRP A 1 107 ? 6.913 -10.318 -14.706 1.00 81.50 107 TRP A O 1
ATOM 826 N N . LEU A 1 108 ? 4.848 -9.843 -14.000 1.00 79.38 108 LEU A N 1
ATOM 827 C CA . LEU A 1 108 ? 4.357 -9.491 -15.329 1.00 79.38 108 LEU A CA 1
ATOM 828 C C . LEU A 1 108 ? 5.055 -8.235 -15.871 1.00 79.38 108 LEU A C 1
ATOM 830 O O . LEU A 1 108 ? 5.441 -8.218 -17.033 1.00 79.38 108 LEU A O 1
ATOM 834 N N . GLY A 1 109 ? 5.300 -7.233 -15.021 1.00 70.62 109 GLY A N 1
ATOM 835 C CA . GLY A 1 109 ? 6.118 -6.065 -15.363 1.00 70.62 109 GLY A CA 1
ATOM 836 C C . GLY A 1 109 ? 7.553 -6.437 -15.741 1.00 70.62 109 GLY A C 1
ATOM 837 O O . GLY A 1 109 ? 8.095 -5.876 -16.690 1.00 70.62 109 GLY A O 1
ATOM 838 N N . SER A 1 110 ? 8.133 -7.438 -15.070 1.00 71.38 110 SER A N 1
ATOM 839 C CA . SER A 1 110 ? 9.492 -7.907 -15.357 1.00 71.38 110 SER A CA 1
ATOM 840 C C . SER A 1 110 ? 9.663 -8.523 -16.747 1.00 71.38 110 SER A C 1
ATOM 842 O O . SER A 1 110 ? 10.758 -8.493 -17.293 1.00 71.38 110 SER A O 1
ATOM 844 N N . ALA A 1 111 ? 8.584 -9.029 -17.356 1.00 70.38 111 ALA A N 1
ATOM 845 C CA . ALA A 1 111 ? 8.617 -9.554 -18.723 1.00 70.38 111 ALA A CA 1
ATOM 846 C C . ALA A 1 111 ? 8.850 -8.460 -19.782 1.00 70.38 111 ALA A C 1
ATOM 848 O O . ALA A 1 111 ? 9.234 -8.765 -20.909 1.00 70.38 111 ALA A O 1
ATOM 849 N N . PHE A 1 112 ? 8.619 -7.195 -19.423 1.00 67.69 112 PHE A N 1
ATOM 850 C CA . PHE A 1 112 ? 8.795 -6.037 -20.299 1.00 67.69 112 PHE A CA 1
ATOM 851 C C . PHE A 1 112 ? 10.065 -5.238 -19.984 1.00 67.69 112 PHE A C 1
ATOM 853 O O . PHE A 1 112 ? 10.352 -4.263 -20.677 1.00 67.69 112 PHE A O 1
ATOM 860 N N . THR A 1 113 ? 10.835 -5.636 -18.967 1.00 64.06 113 THR A N 1
ATOM 861 C CA . THR A 1 113 ? 12.127 -5.030 -18.640 1.00 64.06 113 THR A CA 1
ATOM 862 C C . THR A 1 113 ? 13.275 -5.981 -18.984 1.00 64.06 113 THR A C 1
ATOM 864 O O . THR A 1 113 ? 13.255 -7.150 -18.598 1.00 64.06 113 THR A O 1
ATOM 867 N N . PRO A 1 114 ? 14.307 -5.506 -19.702 1.00 59.50 114 PRO A N 1
ATOM 868 C CA . PRO A 1 114 ? 15.473 -6.320 -20.004 1.00 59.50 114 PRO A CA 1
ATOM 869 C C . PRO A 1 114 ? 16.311 -6.493 -18.733 1.00 59.50 114 PRO A C 1
ATOM 871 O O . PRO A 1 114 ? 17.131 -5.647 -18.390 1.00 59.50 114 PRO A O 1
ATOM 874 N N . TYR A 1 115 ? 16.091 -7.586 -18.005 1.00 63.19 115 TYR A N 1
ATOM 875 C CA . TYR A 1 115 ? 17.003 -8.005 -16.947 1.00 63.19 115 TYR A CA 1
ATOM 876 C C . TYR A 1 115 ? 18.127 -8.840 -17.559 1.00 63.19 115 TYR A C 1
ATOM 878 O O . TYR A 1 115 ? 17.887 -9.935 -18.059 1.00 63.19 115 TYR A O 1
ATOM 886 N N . GLU A 1 116 ? 19.365 -8.351 -17.474 1.00 64.56 116 GLU A N 1
ATOM 887 C CA . GLU A 1 116 ? 20.555 -9.095 -17.918 1.00 64.56 116 GLU A CA 1
ATOM 888 C C . GLU A 1 116 ? 20.810 -10.360 -17.072 1.00 64.56 116 GLU A C 1
ATOM 890 O O . GLU A 1 116 ? 21.500 -11.271 -17.520 1.00 64.56 116 GLU A O 1
ATOM 895 N N . ASN A 1 117 ? 20.218 -10.453 -15.869 1.00 70.38 117 ASN A N 1
ATOM 896 C CA . ASN A 1 117 ? 20.344 -11.592 -14.956 1.00 70.38 117 ASN A CA 1
ATOM 897 C C . ASN A 1 117 ? 19.011 -11.966 -14.284 1.00 70.38 117 ASN A C 1
ATOM 899 O O . ASN A 1 117 ? 18.483 -11.228 -13.445 1.00 70.38 117 ASN A O 1
ATOM 903 N N . THR A 1 118 ? 18.511 -13.172 -14.567 1.00 68.38 118 THR A N 1
ATOM 904 C CA . THR A 1 118 ? 17.232 -13.689 -14.044 1.00 68.38 118 THR A CA 1
ATOM 905 C C . THR A 1 118 ? 17.214 -13.819 -12.518 1.00 68.38 118 THR A C 1
ATOM 907 O O . THR A 1 118 ? 16.201 -13.544 -11.883 1.00 68.38 118 THR A O 1
ATOM 910 N N . SER A 1 119 ? 18.336 -14.195 -11.895 1.00 75.38 119 SER A N 1
ATOM 911 C CA . SER A 1 119 ? 18.445 -14.313 -10.432 1.00 75.38 119 SER A CA 1
ATOM 912 C C . SER A 1 119 ? 18.305 -12.959 -9.733 1.00 75.38 119 SER A C 1
ATOM 914 O O . SER A 1 119 ? 17.625 -12.850 -8.714 1.00 75.38 119 SER A O 1
ATOM 916 N N . GLN A 1 120 ? 18.893 -11.909 -10.306 1.00 75.50 120 GLN A N 1
ATOM 917 C CA . GLN A 1 120 ? 18.818 -10.556 -9.768 1.00 75.50 120 GLN A CA 1
ATOM 918 C C . GLN A 1 120 ? 17.406 -9.974 -9.918 1.00 75.50 120 GLN A C 1
ATOM 920 O O . GLN A 1 120 ? 16.913 -9.329 -8.993 1.00 75.50 120 GLN A O 1
ATOM 925 N N . ALA A 1 121 ? 16.718 -10.272 -11.026 1.00 73.81 121 ALA A N 1
ATOM 926 C CA . ALA A 1 121 ? 15.318 -9.900 -11.232 1.00 73.81 121 ALA A CA 1
ATOM 927 C C . ALA A 1 121 ? 14.404 -10.455 -10.126 1.00 73.81 121 ALA A C 1
ATOM 929 O O . ALA A 1 121 ? 13.590 -9.718 -9.573 1.00 73.81 121 ALA A O 1
ATOM 930 N N . VAL A 1 122 ? 14.591 -11.722 -9.732 1.00 80.75 122 VAL A N 1
ATOM 931 C CA . VAL A 1 122 ? 13.822 -12.344 -8.639 1.00 80.75 122 VAL A CA 1
ATOM 932 C C . VAL A 1 122 ? 14.017 -11.589 -7.321 1.00 80.75 122 VAL A C 1
ATOM 934 O O . VAL A 1 122 ? 13.035 -11.290 -6.641 1.00 80.75 122 VAL A O 1
ATOM 937 N N . PHE A 1 123 ? 15.255 -11.228 -6.966 1.00 82.88 123 PHE A N 1
ATOM 938 C CA . PHE A 1 123 ? 15.520 -10.457 -5.745 1.00 82.88 123 PHE A CA 1
ATOM 939 C C . PHE A 1 123 ? 14.880 -9.066 -5.778 1.00 82.88 123 PHE A C 1
ATOM 941 O O . PHE A 1 123 ? 14.293 -8.649 -4.778 1.00 82.88 123 PHE A O 1
ATOM 948 N N . TRP A 1 124 ? 14.931 -8.370 -6.917 1.00 80.44 124 TRP A N 1
ATOM 949 C CA . TRP A 1 124 ? 14.279 -7.068 -7.079 1.00 80.44 124 TRP A CA 1
ATOM 950 C C . TRP A 1 124 ? 12.758 -7.159 -6.967 1.00 80.44 124 TRP A C 1
ATOM 952 O O . TRP A 1 124 ? 12.150 -6.352 -6.263 1.00 80.44 124 TRP A O 1
ATOM 962 N N . ILE A 1 125 ? 12.149 -8.169 -7.594 1.00 82.12 125 ILE A N 1
ATOM 963 C CA . ILE A 1 125 ? 10.705 -8.417 -7.518 1.00 82.12 125 ILE A CA 1
ATOM 964 C C . ILE A 1 125 ? 10.288 -8.705 -6.074 1.00 82.12 125 ILE A C 1
ATOM 966 O O . ILE A 1 125 ? 9.325 -8.116 -5.584 1.00 82.12 125 ILE A O 1
ATOM 970 N N . LEU A 1 126 ? 11.023 -9.565 -5.364 1.00 84.56 126 LEU A N 1
ATOM 971 C CA . LEU A 1 126 ? 10.735 -9.876 -3.963 1.00 84.56 126 LEU A CA 1
ATOM 972 C C . LEU A 1 126 ? 10.916 -8.649 -3.059 1.00 84.56 126 LEU A C 1
ATOM 974 O O . LEU A 1 126 ? 10.062 -8.387 -2.212 1.00 84.56 126 LEU A O 1
ATOM 978 N N . GLY A 1 127 ? 11.979 -7.868 -3.261 1.00 84.50 127 GLY A N 1
ATOM 979 C CA . GLY A 1 127 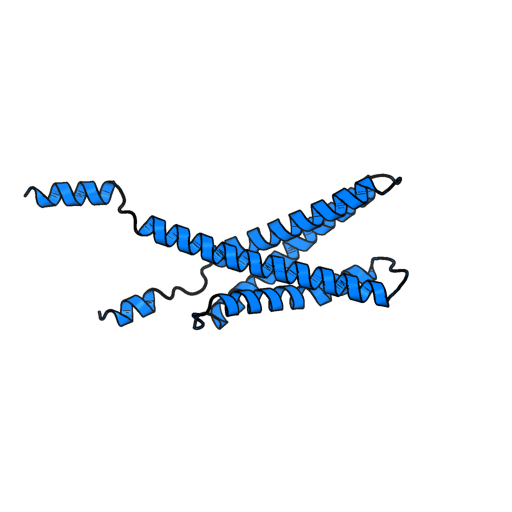? 12.216 -6.628 -2.522 1.00 84.50 127 GLY A CA 1
ATOM 980 C C . GLY A 1 127 ? 11.094 -5.607 -2.728 1.00 84.50 127 GLY A C 1
ATOM 981 O O . GLY A 1 127 ? 10.534 -5.090 -1.758 1.00 84.50 127 GLY A O 1
ATOM 982 N N . ALA A 1 128 ? 10.696 -5.376 -3.981 1.00 81.62 128 ALA A N 1
ATOM 983 C CA . ALA A 1 128 ? 9.583 -4.494 -4.320 1.00 81.62 128 ALA A CA 1
ATOM 984 C C . ALA A 1 128 ? 8.245 -5.013 -3.763 1.00 81.62 128 ALA A C 1
ATOM 986 O O . ALA A 1 128 ? 7.448 -4.228 -3.244 1.00 81.62 128 ALA A O 1
ATOM 987 N N . ALA A 1 129 ? 8.008 -6.328 -3.776 1.00 83.88 129 ALA A N 1
ATOM 988 C CA . ALA A 1 129 ? 6.812 -6.924 -3.185 1.00 83.88 129 ALA A CA 1
ATOM 989 C C . ALA A 1 129 ? 6.759 -6.704 -1.663 1.00 83.88 129 ALA A C 1
ATOM 991 O O . ALA A 1 129 ? 5.724 -6.294 -1.138 1.00 83.88 129 ALA A O 1
ATOM 992 N N . VAL A 1 130 ? 7.876 -6.893 -0.954 1.00 86.12 130 VAL A N 1
ATOM 993 C CA . VAL A 1 130 ? 7.969 -6.639 0.495 1.00 86.12 130 VAL A CA 1
ATOM 994 C C . VAL A 1 130 ? 7.709 -5.166 0.826 1.00 86.12 130 VAL A C 1
ATOM 996 O O . VAL A 1 130 ? 6.969 -4.870 1.770 1.00 86.12 130 VAL A O 1
ATOM 999 N N . LEU A 1 131 ? 8.261 -4.237 0.039 1.00 85.38 131 LEU A N 1
ATOM 1000 C CA . LEU A 1 131 ? 7.994 -2.800 0.179 1.00 85.38 131 LEU A CA 1
ATOM 1001 C C . LEU A 1 131 ? 6.514 -2.465 -0.059 1.00 85.38 131 LEU A C 1
ATOM 1003 O O . LEU A 1 131 ? 5.925 -1.667 0.675 1.00 85.38 131 LEU A O 1
ATOM 1007 N N . SER A 1 132 ? 5.884 -3.125 -1.028 1.00 84.31 132 SER A N 1
ATOM 1008 C CA . SER A 1 132 ? 4.450 -2.984 -1.315 1.00 84.31 132 SER A CA 1
ATOM 1009 C C . SER A 1 132 ? 3.586 -3.482 -0.150 1.00 84.31 132 SER A C 1
ATOM 1011 O O . SER A 1 132 ? 2.620 -2.824 0.259 1.00 84.31 132 SER A O 1
ATOM 1013 N N . GLY A 1 133 ? 3.978 -4.607 0.455 1.00 81.19 133 GLY A N 1
ATOM 1014 C CA . GLY A 1 133 ? 3.408 -5.102 1.705 1.00 81.19 133 GLY A CA 1
ATOM 1015 C C . GLY A 1 133 ? 3.538 -4.087 2.840 1.00 81.19 133 GLY A C 1
ATOM 1016 O O . GLY A 1 133 ? 2.567 -3.821 3.551 1.00 81.19 133 GLY A O 1
ATOM 1017 N N . LEU A 1 134 ? 4.706 -3.453 2.996 1.00 86.31 134 LEU A N 1
ATOM 1018 C CA . LEU A 1 134 ? 4.924 -2.420 4.017 1.00 86.31 134 LEU A CA 1
ATOM 1019 C C . LEU A 1 134 ? 4.017 -1.201 3.806 1.00 86.31 134 LEU A C 1
ATOM 1021 O O . LEU A 1 134 ? 3.405 -0.736 4.768 1.00 86.31 134 LEU A O 1
ATOM 1025 N N . CYS A 1 135 ? 3.848 -0.736 2.567 1.00 85.31 135 CYS A N 1
ATOM 1026 C CA . CYS A 1 135 ? 2.915 0.350 2.238 1.00 85.31 135 CYS A CA 1
ATOM 1027 C C . CYS A 1 135 ? 1.461 -0.017 2.585 1.00 85.31 135 CYS A C 1
ATOM 1029 O O . CYS A 1 135 ? 0.693 0.812 3.084 1.00 85.31 135 CYS A O 1
ATOM 1031 N N . SER A 1 136 ? 1.085 -1.279 2.371 1.00 82.56 136 SER A N 1
ATOM 1032 C CA . SER A 1 136 ? -0.245 -1.800 2.712 1.00 82.56 136 SER A CA 1
ATOM 1033 C C . SER A 1 136 ? -0.458 -1.852 4.231 1.00 82.56 136 SER A C 1
ATOM 1035 O O . SER A 1 136 ? -1.467 -1.369 4.754 1.00 82.56 136 SER A O 1
ATOM 1037 N N . ALA A 1 137 ? 0.528 -2.352 4.975 1.00 82.88 137 ALA A N 1
ATOM 1038 C CA . ALA A 1 137 ? 0.497 -2.390 6.435 1.00 82.88 137 ALA A CA 1
ATOM 1039 C C . ALA A 1 137 ? 0.461 -0.984 7.056 1.00 82.88 137 ALA A C 1
ATOM 1041 O O . ALA A 1 137 ? -0.306 -0.732 7.990 1.00 82.88 137 ALA A O 1
ATOM 1042 N N . ALA A 1 138 ? 1.244 -0.053 6.508 1.00 81.94 138 ALA A N 1
ATOM 1043 C CA . ALA A 1 138 ? 1.253 1.344 6.920 1.00 81.94 138 ALA A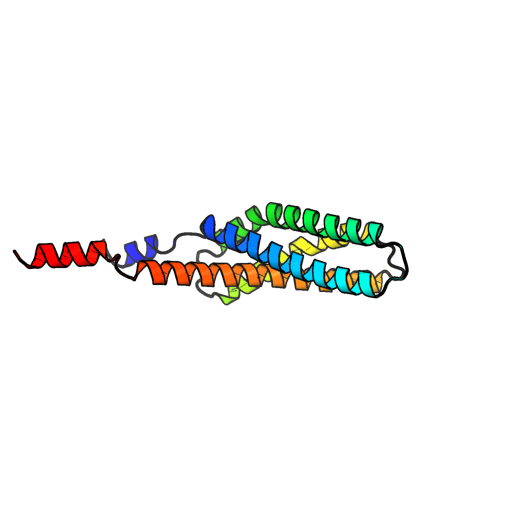 CA 1
ATOM 1044 C C . ALA A 1 138 ? -0.108 2.010 6.676 1.00 81.94 138 ALA A C 1
ATOM 1046 O O . ALA A 1 138 ? -0.629 2.671 7.577 1.00 81.94 138 ALA A O 1
ATOM 1047 N N . GLY A 1 139 ? -0.746 1.762 5.527 1.00 79.69 139 GLY A N 1
ATOM 1048 C CA . GLY A 1 139 ? -2.092 2.273 5.276 1.00 79.69 139 GLY A CA 1
ATOM 1049 C C . GLY A 1 139 ? -3.117 1.754 6.288 1.00 79.69 139 GLY A C 1
ATOM 1050 O O . GLY A 1 139 ? -3.957 2.509 6.785 1.00 79.69 139 GLY A O 1
ATOM 1051 N N . ARG A 1 140 ? -2.998 0.482 6.697 1.00 82.44 140 ARG A N 1
ATOM 1052 C CA . ARG A 1 140 ? -3.832 -0.085 7.769 1.00 82.44 140 ARG A CA 1
ATOM 1053 C C . ARG A 1 140 ? -3.557 0.566 9.129 1.00 82.44 140 ARG A C 1
ATOM 1055 O O . ARG A 1 140 ? -4.495 0.833 9.883 1.00 82.44 140 ARG A O 1
ATOM 1062 N N . ALA A 1 141 ? -2.296 0.847 9.451 1.00 82.38 141 ALA A N 1
ATOM 1063 C CA . ALA A 1 141 ? -1.918 1.543 10.680 1.00 82.38 141 ALA A CA 1
ATOM 1064 C C . ALA A 1 141 ? -2.492 2.970 10.733 1.00 82.38 141 ALA A C 1
ATOM 1066 O O . ALA A 1 141 ? -3.013 3.392 11.770 1.00 82.38 141 ALA A O 1
ATOM 1067 N N . ILE A 1 142 ? -2.452 3.689 9.607 1.00 83.31 142 ILE A N 1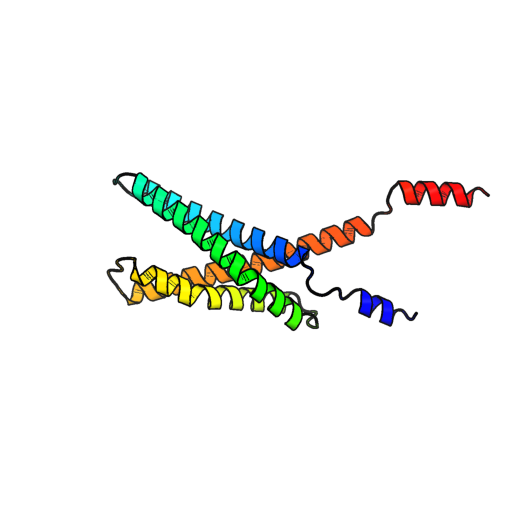
ATOM 1068 C CA . ILE A 1 142 ? -3.000 5.044 9.493 1.00 83.31 142 ILE A CA 1
ATOM 1069 C C . ILE A 1 142 ? -4.526 5.024 9.607 1.00 83.31 142 ILE A C 1
ATOM 1071 O O . ILE A 1 142 ? -5.074 5.871 10.310 1.00 83.31 142 ILE A O 1
ATOM 1075 N N . ALA A 1 143 ? -5.213 4.039 9.021 1.00 82.94 143 ALA A N 1
ATOM 1076 C CA . ALA A 1 143 ? -6.657 3.874 9.204 1.00 82.94 143 ALA A CA 1
ATOM 1077 C C . ALA A 1 143 ? -7.027 3.717 10.693 1.00 82.94 143 ALA A C 1
ATOM 1079 O O . ALA A 1 143 ? -7.910 4.416 11.191 1.00 82.94 143 ALA A O 1
ATOM 1080 N N . PHE A 1 144 ? -6.281 2.904 11.455 1.00 81.88 144 PHE A N 1
ATOM 1081 C CA . PHE A 1 144 ? -6.484 2.805 12.906 1.00 81.88 144 PHE A CA 1
ATOM 1082 C C . PHE A 1 144 ? -6.224 4.125 13.642 1.00 81.88 144 PHE A C 1
ATOM 1084 O O . PHE A 1 144 ? -6.969 4.479 14.559 1.00 81.88 144 PHE A O 1
ATOM 1091 N N . ALA A 1 145 ? -5.176 4.859 13.266 1.00 82.00 145 ALA A N 1
ATOM 1092 C CA . ALA A 1 145 ? -4.879 6.158 13.862 1.00 82.00 145 ALA A CA 1
ATOM 1093 C C . ALA A 1 145 ? -5.971 7.197 13.547 1.00 82.00 145 ALA A C 1
ATOM 1095 O O . ALA A 1 145 ? -6.375 7.950 14.437 1.00 82.00 145 ALA A O 1
ATOM 1096 N N . ALA A 1 146 ? -6.481 7.210 12.314 1.00 80.75 146 ALA A N 1
ATOM 1097 C CA . ALA A 1 146 ? -7.562 8.082 11.873 1.00 80.75 146 ALA A CA 1
ATOM 1098 C C . ALA A 1 146 ? -8.867 7.773 12.615 1.00 80.75 146 ALA A C 1
ATOM 1100 O O . ALA A 1 146 ? -9.506 8.695 13.127 1.00 80.75 146 ALA A O 1
ATOM 1101 N N . ARG A 1 147 ? -9.216 6.490 12.761 1.00 80.69 147 ARG A N 1
ATOM 1102 C CA . ARG A 1 147 ? -10.377 6.055 13.545 1.00 80.69 147 ARG A CA 1
ATOM 1103 C C . ARG A 1 147 ? -10.260 6.480 15.008 1.00 80.69 147 ARG A C 1
ATOM 1105 O O . ARG A 1 147 ? -11.153 7.150 15.515 1.00 80.69 147 ARG A O 1
ATOM 1112 N N . ARG A 1 148 ? -9.108 6.236 15.646 1.00 81.62 148 ARG A N 1
ATOM 1113 C CA . ARG A 1 148 ? -8.853 6.675 17.030 1.00 81.62 148 ARG A CA 1
ATOM 1114 C C . ARG A 1 148 ? -8.989 8.193 17.195 1.00 81.62 148 ARG A C 1
ATOM 1116 O O . ARG A 1 148 ? -9.448 8.657 18.233 1.00 81.62 148 ARG A O 1
ATOM 1123 N N . ARG A 1 149 ? -8.565 8.986 16.204 1.00 82.44 149 ARG A N 1
ATOM 1124 C CA . ARG A 1 149 ? -8.737 10.450 16.227 1.00 82.44 149 ARG A CA 1
ATOM 1125 C C . ARG A 1 149 ? -10.209 10.856 16.129 1.00 82.44 149 ARG A C 1
ATOM 1127 O O . ARG A 1 149 ? -10.601 11.783 16.827 1.00 82.44 149 ARG A O 1
ATOM 1134 N N . ARG A 1 150 ? -11.006 10.177 15.299 1.00 80.06 150 ARG A N 1
ATOM 1135 C CA . ARG A 1 150 ? -12.454 10.428 15.175 1.00 80.06 150 ARG A CA 1
ATOM 1136 C C . ARG A 1 150 ? -13.193 10.078 16.460 1.00 80.06 150 ARG A C 1
ATOM 1138 O O . ARG A 1 150 ? -13.941 10.907 16.955 1.00 80.06 150 ARG A O 1
ATOM 1145 N N . GLU A 1 151 ? -12.903 8.915 17.036 1.00 81.50 151 GLU A N 1
ATOM 1146 C CA . GLU A 1 151 ? -13.474 8.483 18.319 1.00 81.50 151 GLU A CA 1
ATOM 1147 C C . GLU A 1 151 ? -13.138 9.479 19.440 1.00 81.50 151 GLU A C 1
ATOM 1149 O O . GLU A 1 151 ? -14.009 9.857 20.210 1.00 81.50 151 GLU A O 1
ATOM 1154 N N . LYS A 1 152 ? -11.900 9.994 19.484 1.00 79.44 152 LYS A N 1
ATOM 1155 C CA . LYS A 1 152 ? -11.522 11.054 20.433 1.00 79.44 152 LYS A CA 1
ATOM 1156 C C . LYS A 1 152 ? -12.262 12.372 20.215 1.00 79.44 152 LYS A C 1
ATOM 1158 O O . LYS A 1 152 ? -12.535 13.048 21.194 1.00 79.44 152 LYS A O 1
ATOM 1163 N N . ARG A 1 153 ? -12.535 12.759 18.964 1.00 74.50 153 ARG A N 1
ATOM 1164 C CA . ARG A 1 153 ? -13.290 13.985 18.656 1.00 74.50 153 ARG A CA 1
ATOM 1165 C C . ARG A 1 153 ? -14.760 13.854 19.035 1.00 74.50 153 ARG A C 1
ATOM 1167 O O . ARG A 1 153 ? -15.291 14.787 19.600 1.00 74.50 153 ARG A O 1
ATOM 1174 N N . ALA A 1 154 ? -15.368 12.694 18.795 1.00 76.19 154 ALA A N 1
ATOM 1175 C CA . ALA A 1 154 ? -16.761 12.430 19.156 1.00 76.19 154 ALA A CA 1
ATOM 1176 C C . ALA A 1 154 ? -17.010 12.388 20.677 1.00 76.19 154 ALA A C 1
ATOM 1178 O O . ALA A 1 154 ? -18.148 12.477 21.112 1.00 76.19 154 ALA A O 1
ATOM 1179 N N . LEU A 1 155 ? -15.957 12.222 21.486 1.00 76.06 155 LEU A N 1
ATOM 1180 C CA . LEU A 1 155 ? -16.030 12.295 22.949 1.00 76.06 155 LEU A CA 1
ATOM 1181 C C . LEU A 1 155 ? -15.944 13.731 23.489 1.00 76.06 155 LEU A C 1
ATOM 1183 O O . LEU A 1 155 ? -16.127 13.928 24.688 1.00 76.06 155 LEU A O 1
ATOM 1187 N N . ILE A 1 156 ? -15.610 14.714 22.648 1.00 75.75 156 ILE A N 1
ATOM 1188 C CA . ILE A 1 156 ? -15.639 16.128 23.026 1.00 75.75 156 ILE A CA 1
ATOM 1189 C C . ILE A 1 156 ? -17.090 16.582 22.821 1.00 75.75 156 ILE A C 1
ATOM 1191 O O . ILE A 1 156 ? -17.552 16.500 21.685 1.00 75.75 156 ILE A O 1
ATOM 1195 N N . PRO A 1 157 ? -17.808 17.010 23.877 1.00 66.19 157 PRO A N 1
ATOM 1196 C CA . PRO A 1 157 ? -19.168 17.516 23.734 1.00 66.19 157 PRO A CA 1
ATOM 1197 C C . PRO A 1 157 ? -19.165 18.691 22.759 1.00 66.19 157 PRO A C 1
ATOM 1199 O O . PRO A 1 157 ? -18.293 19.565 22.864 1.00 66.19 157 PRO A O 1
ATOM 1202 N N . GLU A 1 158 ? -20.103 18.716 21.816 1.00 72.94 158 GLU A N 1
ATOM 1203 C CA . GLU A 1 158 ? -20.261 19.887 20.962 1.00 72.94 158 GLU A CA 1
ATOM 1204 C C . GLU A 1 158 ? -20.642 21.078 21.863 1.00 72.94 158 GLU A C 1
ATOM 1206 O O . GLU A 1 158 ? -21.377 20.915 22.843 1.00 72.94 158 GLU A O 1
ATOM 1211 N N . PRO A 1 159 ? -20.128 22.289 21.598 1.00 69.81 159 PRO A N 1
ATOM 1212 C CA . PRO A 1 159 ? -20.397 23.450 22.444 1.00 69.81 159 PRO A CA 1
ATOM 1213 C C . PRO A 1 159 ? -21.896 23.764 22.542 1.00 69.81 159 PRO A C 1
ATOM 1215 O O . PRO A 1 159 ? -22.328 24.340 23.535 1.00 69.81 159 PRO A O 1
ATOM 1218 N N . GLU A 1 160 ? -22.681 23.357 21.541 1.00 68.19 160 GLU A N 1
ATOM 1219 C CA . GLU A 1 160 ? -24.142 23.418 21.558 1.00 68.19 160 GLU A CA 1
ATOM 1220 C C . GLU A 1 160 ? -24.753 22.501 22.627 1.00 68.19 160 GLU A C 1
ATOM 1222 O O . GLU A 1 160 ? -25.597 22.966 23.388 1.00 68.19 160 GLU A O 1
ATOM 1227 N N . ASP A 1 161 ? -24.277 21.262 22.778 1.00 65.88 161 ASP A N 1
ATOM 1228 C CA . ASP A 1 161 ? -24.779 20.311 23.780 1.00 65.88 161 ASP A CA 1
ATOM 1229 C C . ASP A 1 161 ? -24.548 20.819 25.210 1.00 65.88 161 ASP A C 1
ATOM 1231 O O . ASP A 1 161 ? -25.424 20.706 26.065 1.00 65.88 161 ASP A O 1
ATOM 1235 N N . VAL A 1 162 ? -23.395 21.453 25.458 1.00 66.50 162 VAL A N 1
ATOM 1236 C CA . VAL A 1 162 ? -23.069 22.075 26.754 1.00 66.50 162 VAL A CA 1
ATOM 1237 C C . VAL A 1 162 ? -24.001 23.256 27.049 1.00 66.50 162 VAL A C 1
ATOM 1239 O O . VAL A 1 162 ? -24.460 23.422 28.178 1.00 66.50 162 VAL A O 1
ATOM 1242 N N . LEU A 1 163 ? -24.319 24.058 26.029 1.00 66.94 163 LEU A N 1
ATOM 1243 C CA . LEU A 1 163 ? -25.198 25.226 26.146 1.00 66.94 163 LEU A CA 1
ATOM 1244 C C . LEU A 1 163 ? -26.649 24.828 26.456 1.00 66.94 163 LEU A C 1
ATOM 1246 O O . LEU A 1 163 ? -27.325 25.501 27.239 1.00 66.94 163 LEU A O 1
ATOM 1250 N N . TRP A 1 164 ? -27.127 23.731 25.864 1.00 67.62 164 TRP A N 1
ATOM 1251 C CA . TRP A 1 164 ? -28.462 23.190 26.125 1.00 67.62 164 TRP A CA 1
ATOM 1252 C C . TRP A 1 164 ? -28.563 22.501 27.497 1.00 67.62 164 TRP A C 1
ATOM 1254 O O . TRP A 1 164 ? -29.586 22.648 28.176 1.00 67.62 164 TRP A O 1
ATOM 1264 N N . ASP A 1 165 ? -27.510 21.814 27.947 1.00 66.50 165 ASP A N 1
ATOM 1265 C CA . ASP A 1 165 ? -27.445 21.222 29.293 1.00 66.50 165 ASP A CA 1
ATOM 1266 C C . ASP A 1 165 ? -27.438 22.296 30.399 1.00 66.50 165 ASP A C 1
ATOM 1268 O O . ASP A 1 165 ? -28.122 22.152 31.417 1.00 66.50 165 ASP A O 1
ATOM 1272 N N . ASP A 1 166 ? -26.739 23.416 30.192 1.00 68.81 166 ASP A N 1
ATOM 1273 C CA . ASP A 1 166 ? -26.762 24.543 31.133 1.00 68.81 166 ASP A CA 1
ATOM 1274 C C . ASP A 1 166 ? -28.125 25.254 31.148 1.00 68.81 166 ASP A C 1
ATOM 1276 O O . ASP A 1 166 ? -28.645 25.584 32.215 1.00 68.81 166 ASP A O 1
ATOM 1280 N N . ALA A 1 167 ? -28.761 25.440 29.986 1.00 69.69 167 ALA A N 1
ATOM 1281 C CA . ALA A 1 167 ? -30.078 26.076 29.895 1.00 69.69 167 ALA A CA 1
ATOM 1282 C C . ALA A 1 167 ? -31.200 25.256 30.561 1.00 69.69 167 ALA A C 1
ATOM 1284 O O . ALA A 1 167 ? -32.191 25.823 31.031 1.00 69.69 167 ALA A O 1
ATOM 1285 N N . THR A 1 168 ? -31.060 23.930 30.610 1.00 69.56 168 THR A N 1
ATOM 1286 C CA . THR A 1 168 ? -32.050 23.025 31.212 1.00 69.56 168 THR A CA 1
ATOM 1287 C C . THR A 1 168 ? -31.844 22.804 32.713 1.00 69.56 168 THR A C 1
ATOM 1289 O O . THR A 1 168 ? -32.827 22.546 33.404 1.00 69.56 168 THR A O 1
ATOM 1292 N N . ARG A 1 169 ? -30.627 22.980 33.253 1.00 65.56 169 ARG A N 1
ATOM 1293 C CA . ARG A 1 169 ? -30.344 22.905 34.706 1.00 65.56 169 ARG A CA 1
ATOM 1294 C C . ARG A 1 169 ? -30.821 24.102 35.531 1.00 65.56 169 ARG A C 1
ATOM 1296 O O . ARG A 1 169 ? -30.860 24.009 36.753 1.00 65.56 169 ARG A O 1
ATOM 1303 N N . VAL A 1 170 ? -31.127 25.229 34.892 1.00 63.22 170 VAL A N 1
ATOM 1304 C CA . VAL A 1 170 ? -31.498 26.488 35.572 1.00 63.22 170 VAL A CA 1
ATOM 1305 C C . VAL A 1 170 ? -33.018 26.598 35.821 1.00 63.22 170 VAL A C 1
ATOM 1307 O O . VAL A 1 170 ? -33.483 27.591 36.378 1.00 63.22 170 VAL A O 1
ATOM 1310 N N . ARG A 1 171 ? -33.808 25.581 35.453 1.00 51.69 171 ARG A N 1
ATOM 1311 C CA . ARG A 1 171 ? -35.238 25.460 35.801 1.00 51.69 171 ARG A CA 1
ATOM 1312 C C . ARG A 1 171 ? -35.462 24.477 36.938 1.00 51.69 171 ARG A C 1
ATOM 1314 O O . ARG A 1 171 ? -36.393 24.751 37.725 1.00 51.69 171 ARG A O 1
#

Sequence (171 aa):
MTVKEQDAAARTPFAFIDVTVHTFTTWGLFSAAAVIYWGVELSSQSGPPSLTVFISSLTLVTSLALVWVGSPLAWLLGRILQNVSRKWTHLAAFWALGTAASVPILWLGSAFTPYENTSQAVFWILGAAVLSGLCSAAGRAIAFAARRRREKRALIPEPEDVLWDDATRVR

Foldseek 3Di:
DDPVVVVVVVLPFCDPVLLVLLLVQLLVLQLVVLCVVLVVVCVPDPDDCVVSVVVSVVSSVVSNVLSVVCSVVLSVVSRVCSVPPDLVVNLVVQLVSQLVSQLVVLVVVVVVDDDPDPVVSVVVSNVVSNSSSNSSSVSSVVSVVVVVVVVVVVPPDDVVNVVVVVVVVVD

Radius of gyration: 22.25 Å; chains: 1; bounding box: 58×41×59 Å